Protein AF-A0A7S2S1B5-F1 (afdb_monomer_lite)

Radius of gyration: 25.74 Å; chains: 1; bounding box: 46×60×89 Å

Structure (mmCIF, N/CA/C/O backbone):
data_AF-A0A7S2S1B5-F1
#
_entry.id   AF-A0A7S2S1B5-F1
#
loop_
_atom_site.group_PDB
_atom_site.id
_atom_site.type_symbol
_atom_site.label_atom_id
_atom_site.label_alt_id
_atom_site.label_comp_id
_atom_site.label_asym_id
_atom_site.label_entity_id
_atom_site.label_seq_id
_atom_site.pdbx_PDB_ins_code
_atom_site.Cartn_x
_atom_site.Cartn_y
_atom_site.Cartn_z
_atom_site.occupancy
_atom_site.B_iso_or_equiv
_atom_site.auth_seq_id
_atom_site.auth_comp_id
_atom_site.auth_asym_id
_atom_site.auth_atom_id
_atom_site.pdbx_PDB_model_num
ATOM 1 N N . ALA A 1 1 ? -2.602 -28.516 -56.818 1.00 46.47 1 ALA A N 1
ATOM 2 C CA . ALA A 1 1 ? -1.524 -27.523 -56.637 1.00 46.47 1 ALA A CA 1
ATOM 3 C C . ALA A 1 1 ? -2.144 -26.149 -56.858 1.00 46.47 1 ALA A C 1
ATOM 5 O O . ALA A 1 1 ? -2.719 -25.958 -57.914 1.00 46.47 1 ALA A O 1
ATOM 6 N N . ALA A 1 2 ? -2.186 -25.209 -55.926 1.00 44.94 2 ALA A N 1
ATOM 7 C CA . ALA A 1 2 ? -1.570 -25.099 -54.614 1.00 44.94 2 ALA A CA 1
ATOM 8 C C . ALA A 1 2 ? -2.527 -24.281 -53.727 1.00 44.94 2 ALA A C 1
ATOM 10 O O . ALA A 1 2 ? -3.070 -23.277 -54.185 1.00 44.94 2 ALA A O 1
ATOM 11 N N . LEU A 1 3 ? -2.747 -24.728 -52.491 1.00 48.56 3 LEU A N 1
ATOM 12 C CA . LEU A 1 3 ? -3.282 -23.874 -51.437 1.00 48.56 3 LEU A CA 1
ATOM 13 C C . LEU A 1 3 ? -2.117 -22.977 -51.013 1.00 48.56 3 LEU A C 1
ATOM 15 O O . LEU A 1 3 ? -1.084 -23.490 -50.590 1.00 48.56 3 LEU A O 1
ATOM 19 N N . ARG A 1 4 ? -2.239 -21.665 -51.214 1.00 51.16 4 ARG A N 1
ATOM 20 C CA . ARG A 1 4 ? -1.373 -20.702 -50.535 1.00 51.16 4 ARG A CA 1
ATOM 21 C C . ARG A 1 4 ? -1.896 -20.584 -49.109 1.00 51.16 4 ARG A C 1
ATOM 23 O O . ARG A 1 4 ? -2.948 -19.991 -48.888 1.00 51.16 4 ARG A O 1
ATOM 30 N N . GLU A 1 5 ? -1.202 -21.229 -48.183 1.00 56.22 5 GLU A N 1
ATOM 31 C CA . GLU A 1 5 ? -1.297 -20.947 -46.754 1.00 56.22 5 GLU A CA 1
ATOM 32 C C . GLU A 1 5 ? -0.608 -19.598 -46.508 1.00 56.22 5 GLU A C 1
ATOM 34 O O . GLU A 1 5 ? 0.576 -19.546 -46.207 1.00 56.22 5 GLU A O 1
ATOM 39 N N . ASP A 1 6 ? -1.336 -18.494 -46.694 1.00 56.59 6 ASP A N 1
ATOM 40 C CA . ASP A 1 6 ? -0.907 -17.168 -46.226 1.00 56.59 6 ASP A CA 1
ATOM 41 C C . ASP A 1 6 ? -1.344 -16.998 -44.758 1.00 56.59 6 ASP A C 1
ATOM 43 O O . ASP A 1 6 ? -2.187 -16.165 -44.423 1.00 56.59 6 ASP A O 1
ATOM 47 N N . THR A 1 7 ? -0.803 -17.836 -43.872 1.00 56.84 7 THR A N 1
ATOM 48 C CA . THR A 1 7 ? -0.912 -17.658 -42.415 1.00 56.84 7 THR A CA 1
ATOM 49 C C . THR A 1 7 ? 0.462 -17.709 -41.769 1.00 56.84 7 THR A C 1
ATOM 51 O O . THR A 1 7 ? 0.689 -18.488 -40.851 1.00 56.84 7 THR A O 1
ATOM 54 N N . ASP A 1 8 ? 1.353 -16.834 -42.218 1.00 50.50 8 ASP A N 1
ATOM 55 C CA . ASP A 1 8 ? 2.481 -16.397 -41.400 1.00 50.50 8 ASP A CA 1
ATOM 56 C C . ASP A 1 8 ? 2.064 -15.100 -40.698 1.00 50.50 8 ASP A C 1
ATOM 58 O O . ASP A 1 8 ? 2.487 -13.997 -41.044 1.00 50.50 8 ASP A O 1
ATOM 62 N N . ILE A 1 9 ? 1.163 -15.224 -39.717 1.00 60.16 9 ILE A N 1
ATOM 63 C CA . ILE A 1 9 ? 1.176 -14.257 -38.620 1.00 60.16 9 ILE A CA 1
ATOM 64 C C . ILE A 1 9 ? 2.402 -14.657 -37.816 1.00 60.16 9 ILE A C 1
ATOM 66 O O . ILE A 1 9 ? 2.386 -15.675 -37.127 1.00 60.16 9 ILE A O 1
ATOM 70 N N . ASP A 1 10 ? 3.476 -13.893 -37.971 1.00 54.03 10 ASP A N 1
ATOM 71 C CA . ASP A 1 10 ? 4.654 -14.013 -37.131 1.00 54.03 10 ASP A CA 1
ATOM 72 C C . ASP A 1 10 ? 4.253 -13.672 -35.690 1.00 54.03 10 ASP A C 1
ATOM 74 O O . ASP A 1 10 ? 4.181 -12.517 -35.280 1.00 54.03 10 ASP A O 1
ATOM 78 N N . VAL A 1 11 ? 3.906 -14.706 -34.925 1.00 56.66 11 VAL A N 1
ATOM 79 C CA . VAL A 1 11 ? 3.605 -14.622 -33.489 1.00 56.66 11 VAL A CA 1
ATOM 80 C C . VAL A 1 11 ? 4.900 -14.533 -32.659 1.00 56.66 11 VAL A C 1
ATOM 82 O O . VAL A 1 11 ? 4.865 -14.690 -31.440 1.00 56.66 11 VAL A O 1
ATOM 85 N N . GLY A 1 12 ? 6.050 -14.339 -33.319 1.00 46.78 12 GLY A N 1
ATOM 86 C CA . GLY A 1 12 ? 7.396 -14.496 -32.776 1.00 46.78 12 GLY A CA 1
ATOM 87 C C . GLY A 1 12 ? 7.934 -13.342 -31.933 1.00 46.78 12 GLY A C 1
ATOM 88 O O . GLY A 1 12 ? 8.962 -13.531 -31.287 1.00 46.78 12 GLY A O 1
ATOM 89 N N . GLU A 1 13 ? 7.265 -12.186 -31.871 1.00 50.59 13 GLU A N 1
ATOM 90 C CA . GLU A 1 13 ? 7.796 -11.015 -31.151 1.00 50.59 13 GLU A CA 1
ATOM 91 C C . GLU A 1 13 ? 6.710 -10.196 -30.429 1.00 50.59 13 GLU A C 1
ATOM 93 O O . GLU A 1 13 ? 6.688 -8.972 -30.464 1.00 50.59 13 GLU A O 1
ATOM 98 N N . LEU A 1 14 ? 5.793 -10.868 -29.723 1.00 51.88 14 LEU A N 1
ATOM 99 C CA . LEU A 1 14 ? 5.029 -10.220 -28.647 1.00 51.88 14 LEU A CA 1
ATOM 100 C C . LEU A 1 14 ? 5.877 -10.239 -27.370 1.00 51.88 14 LEU A C 1
ATOM 102 O O . LEU A 1 14 ? 5.603 -10.984 -26.426 1.00 51.88 14 LEU A O 1
ATOM 106 N N . SER A 1 15 ? 6.974 -9.479 -27.359 1.00 62.44 15 SER A N 1
ATOM 107 C CA . SER A 1 15 ? 7.658 -9.200 -26.101 1.00 62.44 15 SER A CA 1
ATOM 108 C C . SER A 1 15 ? 6.715 -8.358 -25.251 1.00 62.44 15 SER A C 1
ATOM 110 O O . SER A 1 15 ? 6.396 -7.245 -25.652 1.00 62.44 15 SER A O 1
ATOM 112 N N . PHE A 1 16 ? 6.275 -8.882 -24.105 1.00 75.38 16 PHE A N 1
ATOM 113 C CA . PHE A 1 16 ? 5.590 -8.073 -23.099 1.00 75.38 16 PHE A CA 1
ATOM 114 C C . PHE A 1 16 ? 6.572 -7.012 -22.615 1.00 75.38 16 PHE A C 1
ATOM 1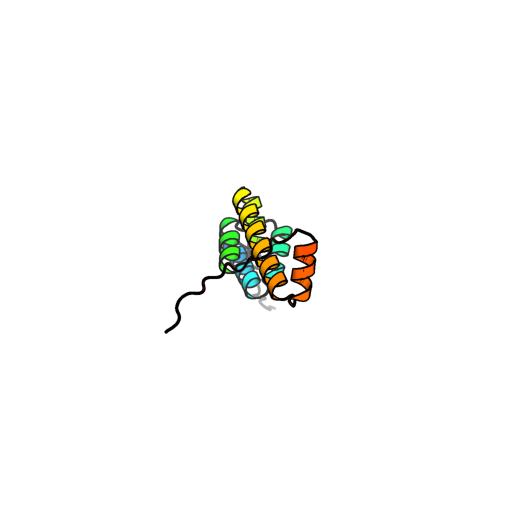16 O O . PHE A 1 16 ? 7.469 -7.304 -21.812 1.00 75.38 16 PHE A O 1
ATOM 123 N N . ASP A 1 17 ? 6.445 -5.812 -23.161 1.00 88.50 17 ASP A N 1
ATOM 124 C CA . ASP A 1 17 ? 7.255 -4.681 -22.756 1.00 88.50 17 ASP A CA 1
ATOM 125 C C . ASP A 1 17 ? 6.778 -4.149 -21.395 1.00 88.50 17 ASP A C 1
ATOM 127 O O . ASP A 1 17 ? 5.828 -4.644 -20.775 1.00 88.50 17 ASP A O 1
ATOM 131 N N . ASP A 1 18 ? 7.497 -3.168 -20.861 1.00 89.25 18 ASP A N 1
ATOM 132 C CA . ASP A 1 18 ? 7.133 -2.591 -19.571 1.00 89.25 18 ASP A CA 1
ATOM 133 C C . ASP A 1 18 ? 5.781 -1.853 -19.632 1.00 89.25 18 ASP A C 1
ATOM 135 O O . ASP A 1 18 ? 5.093 -1.769 -18.612 1.00 89.25 18 ASP A O 1
ATOM 139 N N . GLU A 1 19 ? 5.353 -1.382 -20.809 1.00 90.06 19 GLU A N 1
ATOM 140 C CA . GLU A 1 19 ? 4.047 -0.742 -21.003 1.00 90.06 19 GLU A CA 1
ATOM 141 C C . GLU A 1 19 ? 2.910 -1.768 -20.903 1.00 90.06 19 GLU A C 1
ATOM 143 O O . GLU A 1 19 ? 1.945 -1.548 -20.166 1.00 90.06 19 GLU A O 1
ATOM 148 N N . ASP A 1 20 ? 3.057 -2.930 -21.539 1.00 90.88 20 ASP A N 1
ATOM 149 C CA . ASP A 1 20 ? 2.117 -4.047 -21.474 1.00 90.88 20 ASP A CA 1
ATOM 150 C C . ASP A 1 20 ? 1.984 -4.585 -20.045 1.00 90.88 20 ASP A C 1
ATOM 152 O O . ASP A 1 20 ? 0.875 -4.843 -19.560 1.00 90.88 20 ASP A O 1
ATOM 156 N N . LYS A 1 21 ? 3.108 -4.717 -19.326 1.00 90.31 21 LYS A N 1
ATOM 157 C CA . LYS A 1 2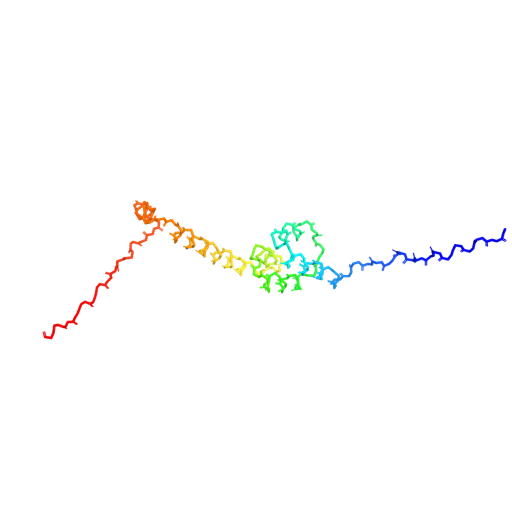1 ? 3.115 -5.145 -17.915 1.00 90.31 21 LYS A CA 1
ATOM 158 C C . LYS A 1 21 ? 2.399 -4.133 -17.020 1.00 90.31 21 LYS A C 1
ATOM 160 O O . LYS A 1 21 ? 1.621 -4.529 -16.147 1.00 90.31 21 LYS A O 1
ATOM 165 N N . ALA A 1 22 ? 2.640 -2.839 -17.230 1.00 91.94 22 ALA A N 1
ATOM 166 C CA . ALA A 1 22 ? 1.959 -1.775 -16.500 1.00 91.94 22 ALA A CA 1
ATOM 167 C C . ALA A 1 22 ? 0.455 -1.749 -16.799 1.00 91.94 22 ALA A C 1
ATOM 169 O O . ALA A 1 22 ? -0.354 -1.646 -15.874 1.00 91.94 22 ALA A O 1
ATOM 170 N N . LEU A 1 23 ? 0.069 -1.898 -18.068 1.00 93.44 23 LEU A N 1
ATOM 171 C CA . LEU A 1 23 ? -1.328 -1.963 -18.484 1.00 93.44 23 LEU A CA 1
ATOM 172 C C . LEU A 1 23 ? -2.032 -3.165 -17.848 1.00 93.44 23 LEU A C 1
ATOM 174 O O . LEU A 1 23 ? -3.119 -3.018 -17.289 1.00 93.44 23 LEU A O 1
ATOM 178 N N . PHE A 1 24 ? -1.400 -4.338 -17.869 1.00 93.50 24 PHE A N 1
ATOM 179 C CA . PHE A 1 24 ? -1.935 -5.531 -17.223 1.00 93.50 24 PHE A CA 1
ATOM 180 C C . PHE A 1 24 ? -2.159 -5.313 -15.723 1.00 93.50 24 PHE A C 1
ATOM 182 O O . PHE A 1 24 ? -3.239 -5.612 -15.208 1.00 93.50 24 PHE A O 1
ATOM 189 N N . LEU A 1 25 ? -1.180 -4.722 -15.033 1.00 93.50 25 LEU A N 1
ATOM 190 C CA . LEU A 1 25 ? -1.306 -4.393 -13.616 1.00 93.50 25 LEU A CA 1
ATOM 191 C C . LEU A 1 25 ? -2.420 -3.368 -13.360 1.00 93.50 25 LEU A C 1
ATOM 193 O O . LEU A 1 25 ? -3.162 -3.503 -12.391 1.00 93.50 25 LEU A O 1
ATOM 197 N N . GLN A 1 26 ? -2.579 -2.370 -14.231 1.00 95.25 26 GLN A N 1
ATOM 198 C CA . GLN A 1 26 ? -3.656 -1.383 -14.136 1.00 95.25 26 GLN A CA 1
ATOM 199 C C . GLN A 1 26 ? -5.037 -2.028 -14.309 1.00 95.25 26 GLN A C 1
ATOM 201 O O . GLN A 1 26 ? -5.973 -1.696 -13.578 1.00 95.25 26 GLN A O 1
ATOM 206 N N . LEU A 1 27 ? -5.179 -2.961 -15.254 1.00 95.94 27 LEU A N 1
ATOM 207 C CA . LEU A 1 27 ? -6.414 -3.725 -15.423 1.00 95.94 27 LEU A CA 1
ATOM 208 C C . LEU A 1 27 ? -6.684 -4.593 -14.191 1.00 95.94 27 LEU A C 1
ATOM 210 O O . LEU A 1 27 ? -7.808 -4.591 -13.691 1.00 95.94 27 LEU A O 1
ATOM 214 N N . MET A 1 28 ? -5.667 -5.274 -13.663 1.00 94.94 28 MET A N 1
ATOM 215 C CA . MET A 1 28 ? -5.794 -6.065 -12.439 1.00 94.94 28 MET A CA 1
ATOM 216 C C . MET A 1 28 ? -6.229 -5.191 -11.260 1.00 94.94 28 MET A C 1
ATOM 218 O O . MET A 1 28 ? -7.233 -5.491 -10.634 1.00 94.94 28 MET A O 1
ATOM 222 N N . ALA A 1 29 ? -5.585 -4.046 -11.036 1.00 95.06 29 ALA A N 1
ATOM 223 C CA . ALA A 1 29 ? -5.966 -3.106 -9.982 1.00 95.06 29 ALA A CA 1
ATOM 224 C C . ALA A 1 29 ? -7.419 -2.611 -10.104 1.00 95.06 29 ALA A C 1
ATOM 226 O O . ALA A 1 29 ? -8.085 -2.366 -9.100 1.00 95.06 29 ALA A O 1
ATOM 227 N N . LYS A 1 30 ? -7.933 -2.491 -11.333 1.00 95.94 30 LYS A N 1
ATOM 228 C CA . LYS A 1 30 ? -9.306 -2.048 -11.596 1.00 95.94 30 LYS A CA 1
ATOM 229 C C . LYS A 1 30 ? -10.357 -3.138 -11.391 1.00 95.94 30 LYS A C 1
ATOM 231 O O . LYS A 1 30 ? -11.461 -2.825 -10.948 1.00 95.94 30 LYS A O 1
ATOM 236 N N . PHE A 1 31 ? -10.064 -4.371 -11.794 1.00 96.06 31 PHE A N 1
ATOM 237 C CA . PHE A 1 31 ? -11.050 -5.456 -11.836 1.00 96.06 31 PHE A CA 1
ATOM 238 C C . PHE A 1 31 ? -10.905 -6.458 -10.687 1.00 96.06 31 PHE A C 1
ATOM 240 O O . PHE A 1 31 ? -11.904 -7.057 -10.298 1.00 96.06 31 PHE A O 1
ATOM 247 N N . ASP A 1 32 ? -9.698 -6.618 -10.150 1.00 95.00 32 ASP A N 1
ATOM 248 C CA . ASP A 1 32 ? -9.356 -7.557 -9.081 1.00 95.00 32 ASP A CA 1
ATOM 249 C C . ASP A 1 32 ? -8.185 -7.025 -8.215 1.00 95.00 32 ASP A C 1
ATOM 251 O O . ASP A 1 32 ? -7.047 -7.501 -8.313 1.00 95.00 32 ASP A O 1
ATOM 255 N N . PRO A 1 33 ? -8.423 -5.980 -7.397 1.00 94.00 33 PRO A N 1
ATOM 256 C CA . PRO A 1 33 ? -7.376 -5.336 -6.602 1.00 94.00 33 PRO A CA 1
ATOM 257 C C . PRO A 1 33 ? -6.739 -6.265 -5.557 1.00 94.00 33 PRO A C 1
ATOM 259 O O . PRO A 1 33 ? -5.571 -6.078 -5.219 1.00 94.00 33 PRO A O 1
ATOM 262 N N . ASP A 1 34 ? -7.468 -7.276 -5.076 1.00 93.50 34 ASP A N 1
ATOM 263 C CA . ASP A 1 34 ? -6.983 -8.217 -4.058 1.00 93.50 34 ASP A CA 1
ATOM 264 C C . ASP A 1 34 ? -5.891 -9.160 -4.610 1.00 93.50 34 ASP A C 1
ATOM 266 O O . ASP A 1 34 ? -5.051 -9.656 -3.854 1.00 93.50 34 ASP A O 1
ATOM 270 N N . GLU A 1 35 ? -5.848 -9.378 -5.931 1.00 93.50 35 GLU A N 1
ATOM 271 C CA . GLU A 1 35 ? -4.853 -10.240 -6.586 1.00 93.50 35 GLU A CA 1
ATOM 272 C C . GLU A 1 35 ? -3.561 -9.491 -6.972 1.00 93.50 35 GLU A C 1
ATOM 274 O O . GLU A 1 35 ? -2.542 -10.120 -7.279 1.00 93.50 35 GLU A O 1
ATOM 279 N N . VAL A 1 36 ? -3.541 -8.156 -6.873 1.00 94.50 36 VAL A N 1
ATOM 280 C CA . VAL A 1 36 ? -2.384 -7.319 -7.243 1.00 94.50 36 VAL A CA 1
ATOM 281 C C . VAL A 1 36 ? -1.147 -7.648 -6.404 1.00 94.50 36 VAL A C 1
ATOM 283 O O . VAL A 1 36 ? -0.072 -7.900 -6.956 1.00 94.50 36 VAL A O 1
ATOM 286 N N . TYR A 1 37 ? -1.271 -7.699 -5.074 1.00 94.31 37 TYR A N 1
ATOM 287 C CA . TYR A 1 37 ? -0.146 -8.053 -4.200 1.00 94.31 37 TYR A CA 1
ATOM 288 C C . TYR A 1 37 ? 0.366 -9.491 -4.446 1.00 94.31 37 TYR A C 1
ATOM 290 O O . TYR A 1 37 ? 1.575 -9.670 -4.667 1.00 94.31 37 TYR A O 1
ATOM 298 N N . PRO A 1 38 ? -0.498 -10.530 -4.475 1.00 94.56 38 PRO A N 1
ATOM 299 C CA . PRO A 1 38 ? -0.094 -11.885 -4.847 1.00 94.56 38 PRO A CA 1
ATOM 300 C C . PRO A 1 38 ? 0.605 -11.973 -6.209 1.00 94.56 38 PRO A C 1
ATOM 302 O O . PRO A 1 38 ? 1.606 -12.687 -6.334 1.00 94.56 38 PRO A O 1
ATOM 305 N N . PHE A 1 39 ? 0.120 -11.245 -7.216 1.00 93.06 39 PHE A N 1
ATOM 306 C CA . PHE A 1 39 ? 0.724 -11.201 -8.543 1.00 93.06 39 PHE A CA 1
ATOM 307 C C . PHE A 1 39 ? 2.137 -10.611 -8.509 1.00 93.06 39 PHE A C 1
ATOM 309 O O . PHE A 1 39 ? 3.080 -11.272 -8.956 1.00 93.06 39 PHE A O 1
ATOM 316 N N . LEU A 1 40 ? 2.314 -9.428 -7.911 1.00 92.75 40 LEU A N 1
ATOM 317 C CA . LEU A 1 40 ? 3.615 -8.753 -7.808 1.00 92.75 40 LEU A CA 1
ATOM 318 C C . LEU A 1 40 ? 4.654 -9.618 -7.083 1.00 92.75 40 LEU A C 1
ATOM 320 O O . LEU A 1 40 ? 5.818 -9.687 -7.482 1.00 92.75 40 LEU A O 1
ATOM 324 N N . LYS A 1 41 ? 4.233 -10.366 -6.060 1.00 91.56 41 LYS A N 1
ATOM 325 C CA . LYS A 1 41 ? 5.112 -11.294 -5.338 1.00 91.56 41 LYS A CA 1
ATOM 326 C C . LYS A 1 41 ? 5.610 -12.457 -6.210 1.00 91.56 41 LYS A C 1
ATOM 328 O O . LYS A 1 41 ? 6.722 -12.946 -5.991 1.00 91.56 41 LYS A O 1
ATOM 333 N N . ARG A 1 42 ? 4.805 -12.912 -7.180 1.00 91.75 42 ARG A N 1
ATOM 334 C CA . ARG A 1 42 ? 5.131 -14.030 -8.086 1.00 91.75 42 ARG A CA 1
ATOM 335 C C . ARG A 1 42 ? 5.902 -13.582 -9.328 1.00 91.75 42 ARG A C 1
ATOM 337 O O . ARG A 1 42 ? 6.884 -14.233 -9.672 1.00 91.75 42 ARG A O 1
ATOM 344 N N . ALA A 1 43 ? 5.465 -12.502 -9.977 1.00 83.56 43 ALA A N 1
ATOM 345 C CA . ALA A 1 43 ? 5.922 -12.109 -11.309 1.00 83.56 43 ALA A CA 1
ATOM 346 C C . ALA A 1 43 ? 7.393 -11.661 -11.345 1.00 83.56 43 ALA A C 1
ATOM 348 O O . ALA A 1 43 ? 8.086 -11.991 -12.299 1.00 83.56 43 ALA A O 1
ATOM 349 N N . LYS A 1 44 ? 7.891 -10.975 -10.300 1.00 75.50 44 LYS A N 1
ATOM 350 C CA . LYS A 1 44 ? 9.266 -10.424 -10.139 1.00 75.50 44 LYS A CA 1
ATOM 351 C C . LYS A 1 44 ? 9.798 -9.501 -11.255 1.00 75.50 44 LYS A C 1
ATOM 353 O O . LYS A 1 44 ? 10.751 -8.774 -10.987 1.00 75.50 44 LYS A O 1
ATOM 358 N N . ASP A 1 45 ? 9.204 -9.523 -12.442 1.00 84.50 45 ASP A N 1
ATOM 359 C CA . ASP A 1 45 ? 9.515 -8.719 -13.618 1.00 84.50 45 ASP A CA 1
ATOM 360 C C . ASP A 1 45 ? 8.326 -7.797 -13.919 1.00 84.50 45 ASP A C 1
ATOM 362 O O . ASP A 1 45 ? 7.283 -8.232 -14.407 1.00 84.50 45 ASP A O 1
ATOM 366 N N . TYR A 1 46 ? 8.457 -6.535 -13.520 1.00 89.31 46 TYR A N 1
ATOM 367 C CA . TYR A 1 46 ? 7.467 -5.478 -13.704 1.00 89.31 46 TYR A CA 1
ATOM 368 C C . TYR A 1 46 ? 8.142 -4.110 -13.524 1.00 89.31 46 TYR A C 1
ATOM 370 O O . TYR A 1 46 ? 9.105 -3.997 -12.753 1.00 89.31 46 TYR A O 1
ATOM 378 N N . PRO A 1 47 ? 7.630 -3.050 -14.171 1.00 91.06 47 PRO A N 1
ATOM 379 C CA . PRO A 1 47 ? 8.157 -1.700 -14.003 1.00 91.06 47 PRO A CA 1
ATOM 380 C C . PRO A 1 47 ? 7.852 -1.181 -12.595 1.00 91.06 47 PRO A C 1
ATOM 382 O O . PRO A 1 47 ? 6.701 -0.899 -12.256 1.00 91.06 47 PRO A O 1
ATOM 385 N N . LEU A 1 48 ? 8.881 -1.061 -11.754 1.00 92.00 48 LEU A N 1
ATOM 386 C CA . LEU A 1 48 ? 8.738 -0.762 -10.324 1.00 92.00 48 LEU A CA 1
ATOM 387 C C . LEU A 1 48 ? 8.047 0.587 -10.059 1.00 92.00 48 LEU A C 1
ATOM 389 O O . LEU A 1 48 ? 7.092 0.644 -9.284 1.00 92.00 48 LEU A O 1
ATOM 393 N N . ASP A 1 49 ? 8.485 1.648 -10.740 1.00 92.25 49 ASP A N 1
ATOM 394 C CA . ASP A 1 49 ? 7.955 3.003 -10.548 1.00 92.25 49 ASP A CA 1
ATOM 395 C C . ASP A 1 49 ? 6.505 3.138 -11.030 1.00 92.25 49 ASP A C 1
ATOM 397 O O . ASP A 1 49 ? 5.678 3.772 -10.369 1.00 92.25 49 ASP A O 1
ATOM 401 N N . GLU A 1 50 ? 6.171 2.516 -12.163 1.00 93.44 50 GLU A N 1
ATOM 402 C CA . GLU A 1 50 ? 4.805 2.524 -12.692 1.00 93.44 50 GLU A CA 1
ATOM 403 C C . GLU A 1 50 ? 3.870 1.684 -11.828 1.00 93.44 50 GLU A C 1
ATOM 405 O O . GLU A 1 50 ? 2.784 2.135 -11.466 1.00 93.44 50 GLU A O 1
ATOM 410 N N . SER A 1 51 ? 4.333 0.510 -11.395 1.00 93.94 51 SER A N 1
ATOM 411 C CA . SER A 1 51 ? 3.573 -0.353 -10.492 1.00 93.94 51 SER A CA 1
ATOM 412 C C . SER A 1 51 ? 3.240 0.363 -9.187 1.00 93.94 51 SER A C 1
ATOM 414 O O . SER A 1 51 ? 2.118 0.265 -8.691 1.00 93.94 51 SER A O 1
ATOM 416 N N . LEU A 1 52 ? 4.186 1.142 -8.654 1.00 94.56 52 LEU A N 1
ATOM 417 C CA . LEU A 1 52 ? 3.984 1.927 -7.441 1.00 94.56 52 LEU A CA 1
ATOM 418 C C . LEU A 1 52 ? 2.968 3.059 -7.657 1.00 94.56 52 LEU A C 1
ATOM 420 O O . LEU A 1 52 ? 2.128 3.304 -6.789 1.00 94.56 52 LEU A O 1
ATOM 424 N N . ARG A 1 53 ? 3.010 3.733 -8.815 1.00 95.44 53 ARG A N 1
ATOM 425 C CA . ARG A 1 53 ? 2.014 4.752 -9.188 1.00 95.44 53 ARG A CA 1
ATOM 426 C C . ARG A 1 53 ? 0.611 4.164 -9.316 1.00 95.44 53 ARG A C 1
ATOM 428 O O . ARG A 1 53 ? -0.333 4.775 -8.817 1.00 95.44 53 ARG A O 1
ATOM 435 N N . ILE A 1 54 ? 0.481 2.990 -9.930 1.00 95.25 54 ILE A N 1
ATOM 436 C CA . ILE A 1 54 ? -0.795 2.278 -10.071 1.00 95.25 54 ILE A CA 1
ATOM 437 C C . ILE A 1 54 ? -1.325 1.850 -8.698 1.00 95.25 54 ILE A C 1
ATOM 439 O O . ILE A 1 54 ? -2.468 2.146 -8.369 1.00 95.25 54 ILE A O 1
ATOM 443 N N . CYS A 1 55 ? -0.509 1.221 -7.848 1.00 95.06 55 CYS A N 1
ATOM 444 C CA . CYS A 1 55 ? -0.978 0.782 -6.526 1.00 95.06 55 CYS A CA 1
ATOM 445 C C . CYS A 1 55 ? -1.478 1.961 -5.674 1.00 95.06 55 CYS A C 1
ATOM 447 O O . CYS A 1 55 ? -2.506 1.842 -5.011 1.00 95.06 55 CYS A O 1
ATOM 449 N N . ARG A 1 56 ? -0.815 3.124 -5.767 1.00 94.12 56 ARG A N 1
ATOM 450 C CA . ARG A 1 56 ? -1.261 4.368 -5.119 1.00 94.12 56 ARG A CA 1
ATOM 451 C C . ARG A 1 56 ? -2.574 4.907 -5.668 1.00 94.12 56 ARG A C 1
ATOM 453 O O . ARG A 1 56 ? -3.388 5.397 -4.898 1.00 94.12 56 ARG A O 1
ATOM 460 N N . SER A 1 57 ? -2.778 4.874 -6.984 1.00 95.00 57 SER A N 1
ATOM 461 C CA . SER A 1 57 ? -3.989 5.444 -7.589 1.00 95.00 57 SER A CA 1
ATOM 462 C C . SER A 1 57 ? -5.246 4.625 -7.292 1.00 95.00 57 SER A C 1
ATOM 464 O O . SER A 1 57 ? -6.341 5.185 -7.284 1.00 95.00 57 SER A O 1
ATOM 466 N N . PHE A 1 58 ? -5.086 3.331 -7.010 1.00 94.25 58 PHE A N 1
ATOM 467 C CA . PHE A 1 58 ? -6.164 2.419 -6.623 1.00 94.25 58 PHE A CA 1
ATOM 468 C C . PHE A 1 58 ? -6.239 2.154 -5.104 1.00 94.25 58 PHE A C 1
ATOM 470 O O . PHE A 1 58 ? -7.022 1.304 -4.684 1.00 94.25 58 PHE A O 1
ATOM 477 N N . ASP A 1 59 ? -5.460 2.865 -4.276 1.00 93.12 59 ASP A N 1
ATOM 478 C CA . ASP A 1 59 ? -5.393 2.692 -2.811 1.00 93.12 59 ASP A CA 1
ATOM 479 C C . ASP A 1 59 ? -5.089 1.240 -2.353 1.00 93.12 59 ASP A C 1
ATOM 481 O O . ASP A 1 59 ? -5.530 0.790 -1.288 1.00 93.12 59 ASP A O 1
ATOM 485 N N . ILE A 1 60 ? -4.302 0.492 -3.138 1.00 94.81 60 ILE A N 1
ATOM 486 C CA . ILE A 1 60 ? -3.930 -0.907 -2.859 1.00 94.81 60 ILE A CA 1
ATOM 487 C C . ILE A 1 60 ? -2.717 -0.930 -1.925 1.00 94.81 60 ILE A C 1
ATOM 489 O O . ILE A 1 60 ? -1.560 -1.016 -2.341 1.00 94.81 60 ILE A O 1
ATOM 493 N N . THR A 1 61 ? -2.995 -0.788 -0.630 1.00 94.31 61 THR A N 1
ATOM 494 C CA . THR A 1 61 ? -1.982 -0.525 0.402 1.00 94.31 61 THR A CA 1
ATOM 495 C C . THR A 1 61 ? -0.935 -1.635 0.551 1.00 94.31 61 THR A C 1
ATOM 497 O O . THR A 1 61 ? 0.247 -1.357 0.734 1.00 94.31 61 THR A O 1
ATOM 500 N N . ASP A 1 62 ? -1.349 -2.897 0.516 1.00 93.19 62 ASP A N 1
ATOM 501 C CA . ASP A 1 62 ? -0.463 -4.054 0.678 1.00 93.19 62 ASP A CA 1
ATOM 502 C C . ASP A 1 62 ? 0.529 -4.188 -0.486 1.00 93.19 62 ASP A C 1
ATOM 504 O O . ASP A 1 62 ? 1.726 -4.390 -0.266 1.00 93.19 62 ASP A O 1
ATOM 508 N N . ALA A 1 63 ? 0.050 -3.995 -1.716 1.00 94.81 63 ALA A N 1
ATOM 509 C CA . ALA A 1 63 ? 0.888 -3.930 -2.904 1.00 94.81 63 ALA A CA 1
ATOM 510 C C . ALA A 1 63 ? 1.825 -2.712 -2.876 1.00 94.81 63 ALA A C 1
ATOM 512 O O . ALA A 1 63 ? 3.013 -2.849 -3.167 1.00 94.81 63 ALA A O 1
ATOM 513 N N . GLU A 1 64 ? 1.332 -1.536 -2.472 1.00 95.12 64 GLU A N 1
ATOM 514 C CA . GLU A 1 64 ? 2.162 -0.334 -2.348 1.00 95.12 64 GLU A CA 1
ATOM 515 C C . GLU A 1 64 ? 3.295 -0.526 -1.330 1.00 95.12 64 GLU A C 1
ATOM 517 O O . GLU A 1 64 ? 4.453 -0.250 -1.651 1.00 95.12 64 GLU A O 1
ATOM 522 N N . ALA A 1 65 ? 2.991 -1.034 -0.132 1.00 95.56 65 ALA A N 1
ATOM 523 C CA . ALA A 1 65 ? 3.989 -1.288 0.905 1.00 95.56 65 ALA A CA 1
ATOM 524 C C . ALA A 1 65 ? 5.074 -2.259 0.412 1.00 95.56 65 ALA A C 1
ATOM 526 O O . ALA A 1 65 ? 6.264 -1.998 0.580 1.00 95.56 65 ALA A O 1
ATOM 527 N N . PHE A 1 66 ? 4.680 -3.324 -0.290 1.00 94.31 66 PHE A N 1
ATOM 528 C CA . PHE A 1 66 ? 5.619 -4.274 -0.887 1.00 94.31 66 PHE A CA 1
ATOM 529 C C . PHE A 1 66 ? 6.546 -3.638 -1.930 1.00 94.31 66 PHE A C 1
ATOM 531 O O . PHE A 1 66 ? 7.741 -3.939 -1.981 1.00 94.31 66 PHE A O 1
ATOM 538 N N . LEU A 1 67 ? 6.019 -2.755 -2.779 1.00 94.62 67 LEU A N 1
ATOM 539 C CA . LEU A 1 67 ? 6.830 -2.062 -3.779 1.00 94.62 67 LEU A CA 1
ATOM 540 C C . LEU A 1 67 ? 7.776 -1.045 -3.128 1.00 94.62 67 LEU A C 1
ATOM 542 O O . LEU A 1 67 ? 8.924 -0.948 -3.555 1.00 94.62 67 LEU A O 1
ATOM 546 N N . LEU A 1 68 ? 7.340 -0.359 -2.067 1.00 94.56 68 LEU A N 1
ATOM 547 C CA . LEU A 1 68 ? 8.175 0.543 -1.264 1.00 94.56 68 LEU A CA 1
ATOM 548 C C . LEU A 1 68 ? 9.338 -0.189 -0.577 1.00 94.56 68 LEU A C 1
ATOM 550 O O . LEU A 1 68 ? 10.470 0.292 -0.580 1.00 94.56 68 LEU A O 1
ATOM 554 N N . GLU A 1 69 ? 9.101 -1.394 -0.055 1.00 93.44 69 GLU A N 1
ATOM 555 C CA . GLU A 1 69 ? 10.171 -2.249 0.475 1.00 93.44 69 GLU A CA 1
ATOM 556 C C . GLU A 1 69 ? 11.211 -2.588 -0.605 1.00 93.44 69 GLU A C 1
ATOM 558 O O . GLU A 1 69 ? 12.411 -2.615 -0.328 1.00 93.44 69 GLU A O 1
ATOM 563 N N . ARG A 1 70 ? 10.770 -2.807 -1.852 1.00 90.56 70 ARG A N 1
ATOM 564 C CA . ARG A 1 70 ? 11.661 -3.117 -2.983 1.00 90.56 70 ARG A CA 1
ATOM 565 C C . ARG A 1 70 ? 12.421 -1.910 -3.521 1.00 90.56 70 ARG A C 1
ATOM 567 O O . ARG A 1 70 ? 13.546 -2.092 -3.981 1.00 90.56 70 ARG A O 1
ATOM 574 N N . THR A 1 71 ? 11.844 -0.710 -3.477 1.00 91.81 71 THR A N 1
ATOM 575 C CA . THR A 1 71 ? 12.551 0.532 -3.842 1.00 91.81 71 THR A CA 1
ATOM 576 C C . THR A 1 71 ? 13.532 0.983 -2.757 1.00 91.81 71 THR A C 1
ATOM 578 O O . THR A 1 71 ? 14.361 1.854 -3.012 1.00 91.81 71 THR A O 1
ATOM 581 N N . GLY A 1 72 ? 13.471 0.384 -1.560 1.00 90.69 72 GLY A N 1
ATOM 582 C CA . GLY A 1 72 ? 14.312 0.729 -0.413 1.00 90.69 72 GLY A CA 1
ATOM 583 C C . GLY A 1 72 ? 13.716 1.810 0.493 1.00 90.69 72 GLY A C 1
ATOM 584 O O . GLY A 1 72 ? 14.343 2.182 1.485 1.00 90.69 72 GLY A O 1
ATOM 585 N N . ASP A 1 73 ? 12.498 2.276 0.211 1.00 93.62 73 ASP A N 1
ATOM 586 C CA . ASP A 1 73 ? 11.753 3.221 1.049 1.00 93.62 73 ASP A CA 1
ATOM 587 C C . ASP A 1 73 ? 10.976 2.475 2.154 1.00 93.62 73 ASP A C 1
ATOM 589 O O . ASP A 1 73 ? 9.748 2.521 2.270 1.00 93.62 73 ASP A O 1
ATOM 593 N N . ILE A 1 74 ? 11.730 1.734 2.972 1.00 93.50 74 ILE A N 1
ATOM 594 C CA . ILE A 1 74 ? 11.216 0.952 4.105 1.00 93.50 74 ILE A CA 1
ATOM 595 C C . ILE A 1 74 ? 10.472 1.832 5.128 1.00 93.50 74 ILE A C 1
ATOM 597 O O . ILE A 1 74 ? 9.415 1.399 5.594 1.00 93.50 74 ILE A O 1
ATOM 601 N N . PRO A 1 75 ? 10.951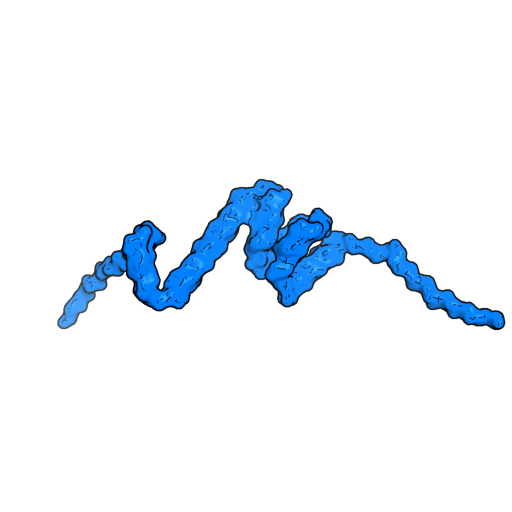 3.046 5.493 1.00 94.81 75 PRO A N 1
ATOM 602 C CA . PRO A 1 75 ? 10.236 3.897 6.444 1.00 94.81 75 PRO A CA 1
ATOM 603 C C . PRO A 1 75 ? 8.811 4.199 5.981 1.00 94.81 75 PRO A C 1
ATOM 605 O O . PRO A 1 75 ? 7.864 4.015 6.744 1.00 94.81 75 PRO A O 1
ATOM 608 N N . ARG A 1 76 ? 8.641 4.556 4.705 1.00 93.56 76 ARG A N 1
ATOM 609 C CA . ARG A 1 76 ? 7.324 4.840 4.141 1.00 93.56 76 ARG A CA 1
ATOM 610 C C . ARG A 1 76 ? 6.442 3.598 4.050 1.00 93.56 76 ARG A C 1
ATOM 612 O O . ARG A 1 76 ? 5.242 3.696 4.296 1.00 93.56 76 ARG A O 1
ATOM 619 N N . ALA A 1 77 ? 7.013 2.435 3.728 1.00 95.25 77 ALA A N 1
ATOM 620 C CA . ALA A 1 77 ? 6.276 1.168 3.739 1.00 95.25 77 ALA A CA 1
ATOM 621 C C . ALA A 1 77 ? 5.702 0.859 5.134 1.00 95.25 77 ALA A C 1
ATOM 623 O O . ALA A 1 77 ? 4.540 0.459 5.273 1.00 95.25 77 ALA A O 1
ATOM 624 N N . LEU A 1 78 ? 6.506 1.092 6.177 1.00 95.50 78 LEU A N 1
ATOM 625 C CA . LEU A 1 78 ? 6.100 0.897 7.565 1.00 95.50 78 LEU A CA 1
ATOM 626 C C . LEU A 1 78 ? 5.019 1.900 7.984 1.00 95.50 78 LEU A C 1
ATOM 628 O O . LEU A 1 78 ? 3.996 1.486 8.529 1.00 95.50 78 LEU A O 1
ATOM 632 N N . GLU A 1 79 ? 5.212 3.191 7.702 1.00 95.81 79 GLU A N 1
ATOM 633 C CA . GLU A 1 79 ? 4.222 4.242 7.979 1.00 95.81 79 GLU A CA 1
ATOM 634 C C . GLU A 1 79 ? 2.868 3.921 7.334 1.00 95.81 79 GLU A C 1
ATOM 636 O O . GLU A 1 79 ? 1.829 3.973 7.995 1.00 95.81 79 GLU A O 1
ATOM 641 N N . LEU A 1 80 ? 2.881 3.508 6.064 1.00 94.75 80 LEU A N 1
ATOM 642 C CA . LEU A 1 80 ? 1.681 3.128 5.322 1.00 94.75 80 LEU A CA 1
ATOM 643 C C . LEU A 1 80 ? 0.966 1.919 5.951 1.00 94.75 80 LEU A C 1
ATOM 645 O O . LEU A 1 80 ? -0.266 1.899 6.071 1.00 94.75 80 LEU A O 1
ATOM 649 N N . THR A 1 81 ? 1.738 0.922 6.387 1.00 94.31 81 THR A N 1
ATOM 650 C CA . THR A 1 81 ? 1.212 -0.280 7.047 1.00 94.31 81 THR A CA 1
ATOM 651 C C . THR A 1 81 ? 0.559 0.064 8.386 1.00 94.31 81 THR A C 1
ATOM 653 O O . THR A 1 81 ? -0.562 -0.379 8.654 1.00 94.31 81 THR A O 1
ATOM 656 N N . LEU A 1 82 ? 1.219 0.887 9.208 1.00 95.12 82 LEU A N 1
ATOM 657 C CA . LEU A 1 82 ? 0.700 1.330 10.505 1.00 95.12 82 LEU A CA 1
ATOM 658 C C . LEU A 1 82 ? -0.574 2.165 10.346 1.00 95.12 82 LEU A C 1
ATOM 660 O O . LEU A 1 82 ? -1.589 1.839 10.961 1.00 95.12 82 LEU A O 1
ATOM 664 N N . ALA A 1 83 ? -0.573 3.154 9.448 1.00 93.81 83 ALA A N 1
ATOM 665 C CA . ALA A 1 83 ? -1.748 3.985 9.176 1.00 93.81 83 ALA A CA 1
ATOM 666 C C . ALA A 1 83 ? -2.957 3.147 8.714 1.00 93.81 83 ALA A C 1
ATOM 668 O O . ALA A 1 83 ? -4.108 3.388 9.095 1.00 93.81 83 ALA A O 1
ATOM 669 N N . THR A 1 84 ? -2.706 2.110 7.914 1.00 93.31 84 THR A N 1
ATOM 670 C CA . THR A 1 84 ? -3.758 1.201 7.443 1.00 93.31 84 THR A CA 1
ATOM 671 C C . THR A 1 84 ? -4.287 0.310 8.555 1.00 93.31 84 THR A C 1
ATOM 673 O O . THR A 1 84 ? -5.499 0.075 8.631 1.00 93.31 84 THR A O 1
ATOM 676 N N . LEU A 1 85 ? -3.408 -0.169 9.435 1.00 94.00 85 LEU A N 1
ATOM 677 C CA . LEU A 1 85 ? -3.802 -0.937 10.609 1.00 94.00 85 LEU A CA 1
ATOM 678 C C . LEU A 1 85 ? -4.667 -0.091 11.549 1.00 94.00 85 LEU A C 1
ATOM 680 O O . LEU A 1 85 ? -5.755 -0.534 11.916 1.00 94.00 85 LEU A O 1
ATOM 684 N N . GLU A 1 86 ? -4.256 1.140 11.853 1.00 92.88 86 GLU A N 1
ATOM 685 C CA . GLU A 1 86 ? -5.030 2.085 12.667 1.00 92.88 86 GLU A CA 1
ATOM 686 C C . GLU A 1 86 ? -6.428 2.322 12.083 1.00 92.88 86 GLU A C 1
ATOM 688 O O . GLU A 1 86 ? -7.434 2.180 12.783 1.00 92.88 86 GLU A O 1
ATOM 693 N N . LYS A 1 87 ? -6.527 2.578 10.771 1.00 91.12 87 LYS A N 1
ATOM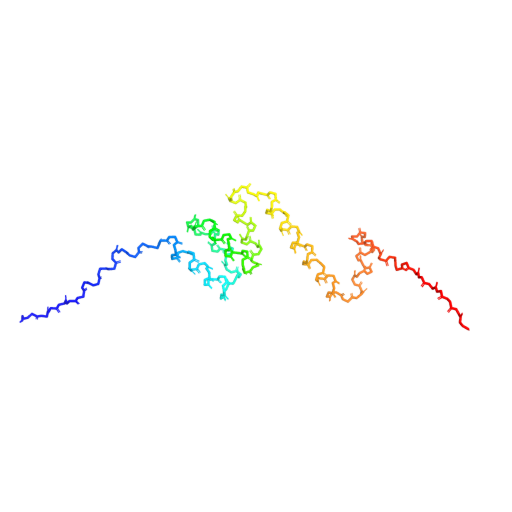 694 C CA . LYS A 1 87 ? -7.812 2.754 10.073 1.00 91.12 87 LYS A CA 1
ATOM 695 C C . LYS A 1 87 ? -8.699 1.508 10.170 1.00 91.12 87 LYS A C 1
ATOM 697 O O . LYS A 1 87 ? -9.910 1.630 10.370 1.00 91.12 87 LYS A O 1
ATOM 702 N N . LYS A 1 88 ? -8.125 0.307 10.033 1.00 90.62 88 LYS A N 1
ATOM 703 C CA . LYS A 1 88 ? -8.853 -0.968 10.172 1.00 90.62 88 LYS A CA 1
ATOM 704 C C . LYS A 1 88 ? -9.320 -1.194 11.614 1.00 90.62 88 LYS A C 1
ATOM 706 O O . LYS A 1 88 ? -10.475 -1.568 11.811 1.00 90.62 88 LYS A O 1
ATOM 711 N N . MET A 1 89 ? -8.477 -0.909 12.608 1.00 90.94 89 MET A N 1
ATOM 712 C CA . MET A 1 89 ? -8.832 -1.007 14.029 1.00 90.94 89 MET A CA 1
ATOM 713 C C . MET A 1 89 ? -9.927 -0.006 14.409 1.00 90.94 89 MET A C 1
ATOM 715 O O . MET A 1 89 ? -10.882 -0.388 15.081 1.00 90.94 89 MET A O 1
ATOM 719 N N . ALA A 1 90 ? -9.861 1.232 13.913 1.00 87.94 90 ALA A N 1
ATOM 720 C CA . ALA A 1 90 ? -10.891 2.247 14.135 1.00 87.94 90 ALA A CA 1
ATOM 721 C C . ALA A 1 90 ? -12.246 1.840 13.530 1.00 87.94 90 ALA A C 1
ATOM 723 O O . ALA A 1 90 ? -13.289 1.977 14.176 1.00 87.94 90 ALA A O 1
ATOM 724 N N . ARG A 1 91 ? -12.246 1.282 12.310 1.00 89.25 91 ARG A N 1
ATOM 725 C CA . ARG A 1 91 ? -13.459 0.728 11.681 1.00 89.25 91 ARG A CA 1
ATOM 726 C C . ARG A 1 91 ? -14.028 -0.433 12.487 1.00 89.25 91 ARG A C 1
ATOM 728 O O . ARG A 1 91 ? -15.232 -0.465 12.728 1.00 89.25 91 ARG A O 1
ATOM 735 N N . LEU A 1 92 ? -13.168 -1.347 12.935 1.00 86.94 92 LEU A N 1
ATOM 736 C CA . LEU A 1 92 ? -13.579 -2.478 13.758 1.00 86.94 92 LEU A CA 1
ATOM 737 C C . LEU A 1 92 ? -14.196 -2.001 15.079 1.00 86.94 92 LEU A C 1
ATOM 739 O O . LEU A 1 92 ? -15.321 -2.385 15.389 1.00 86.94 92 LEU A O 1
ATOM 743 N N . ALA A 1 93 ? -13.518 -1.106 15.802 1.00 84.00 93 ALA A N 1
ATOM 744 C CA . ALA A 1 93 ? -14.010 -0.505 17.040 1.00 84.00 93 ALA A CA 1
ATOM 745 C C . ALA A 1 93 ? -15.366 0.195 16.854 1.00 84.00 93 ALA A C 1
ATOM 747 O O . ALA A 1 93 ? -16.240 0.060 17.702 1.00 84.00 93 ALA A O 1
ATOM 748 N N . SER A 1 94 ? -15.562 0.874 15.720 1.00 82.56 94 SER A N 1
ATOM 749 C CA . SER A 1 94 ? -16.820 1.559 15.387 1.00 82.56 94 SER A CA 1
ATOM 750 C C . SER A 1 94 ? -17.960 0.595 15.038 1.00 82.56 94 SER A C 1
ATOM 752 O O . SER A 1 94 ? -19.126 0.912 15.251 1.00 82.56 94 SER A O 1
ATOM 754 N N . SER A 1 95 ? -17.638 -0.576 14.481 1.00 82.94 95 SER A N 1
ATOM 755 C CA . SER A 1 95 ? -18.617 -1.618 14.135 1.00 82.94 95 SER A CA 1
ATOM 756 C C . SER A 1 95 ? -18.992 -2.523 15.310 1.00 82.94 95 SER A C 1
ATOM 758 O O . SER A 1 95 ? -20.013 -3.211 15.263 1.00 82.94 95 SER A O 1
ATOM 760 N N . LEU A 1 96 ? -18.177 -2.533 16.368 1.00 79.56 96 LEU A N 1
ATOM 761 C CA . LEU A 1 96 ? -18.492 -3.257 17.586 1.00 79.56 96 LEU A CA 1
ATOM 762 C C . LEU A 1 96 ? -19.550 -2.467 18.373 1.00 79.56 96 LEU A C 1
ATOM 764 O O . LEU A 1 96 ? -19.324 -1.299 18.693 1.00 79.56 96 LEU A O 1
ATOM 768 N N . PRO A 1 97 ? -20.698 -3.072 18.736 1.00 67.44 97 PRO A N 1
ATOM 769 C CA . PRO A 1 97 ? -21.627 -2.419 19.647 1.00 67.44 97 PRO A CA 1
ATOM 770 C C . PRO A 1 97 ? -20.900 -2.110 20.965 1.00 67.44 97 PRO A C 1
ATOM 772 O O . PRO A 1 97 ? -20.016 -2.868 21.372 1.00 67.44 97 PRO A O 1
ATOM 775 N N . ALA A 1 98 ? -21.301 -1.029 21.645 1.00 59.56 98 ALA A N 1
ATOM 776 C CA . ALA A 1 98 ? -20.708 -0.449 22.868 1.00 59.56 98 ALA A CA 1
ATOM 777 C C . ALA A 1 98 ? -20.409 -1.424 24.043 1.00 59.56 98 ALA A C 1
ATOM 779 O O . ALA A 1 98 ? -19.862 -1.044 25.073 1.00 59.56 98 ALA A O 1
ATOM 780 N N . TYR 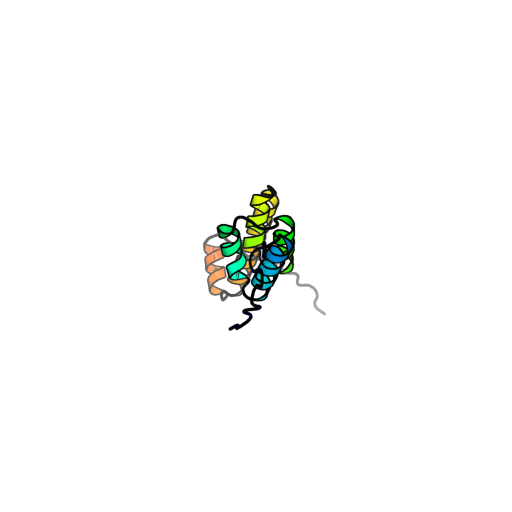A 1 99 ? -20.759 -2.698 23.900 1.00 52.47 99 TYR A N 1
ATOM 781 C CA . TYR A 1 99 ? -20.356 -3.817 24.744 1.00 52.47 99 TYR A CA 1
ATOM 782 C C . TYR A 1 99 ? -18.847 -4.138 24.662 1.00 52.47 99 TYR A C 1
ATOM 784 O O . TYR A 1 99 ? -18.248 -4.486 25.682 1.00 52.47 99 TYR A O 1
ATOM 792 N N . ALA A 1 100 ? -18.206 -4.012 23.493 1.00 55.78 100 ALA A N 1
ATOM 793 C CA . ALA A 1 100 ? -16.789 -4.367 23.348 1.00 55.78 100 ALA A CA 1
ATOM 794 C C . ALA A 1 100 ? -15.842 -3.269 23.850 1.00 55.78 100 ALA A C 1
ATOM 796 O O . ALA A 1 100 ? -14.771 -3.582 24.363 1.00 55.78 100 ALA A O 1
ATOM 797 N N . THR A 1 101 ? -16.245 -1.998 23.758 1.00 59.12 101 THR A N 1
ATOM 798 C CA . THR A 1 101 ? -15.470 -0.863 24.280 1.00 59.12 101 THR A CA 1
ATOM 799 C C . THR A 1 101 ? -15.288 -0.967 25.786 1.00 59.12 101 THR A C 1
ATOM 801 O O . THR A 1 101 ? -14.173 -0.782 26.255 1.00 59.12 101 THR A O 1
ATOM 804 N N . LYS A 1 102 ? -16.316 -1.394 26.536 1.00 62.72 102 LYS A N 1
ATOM 805 C CA . LYS A 1 102 ? -16.170 -1.695 27.969 1.00 62.72 102 LYS A CA 1
ATOM 806 C C . LYS A 1 102 ? -15.064 -2.726 28.220 1.00 62.72 102 LYS A C 1
ATOM 808 O O . LYS A 1 102 ? -14.190 -2.497 29.039 1.00 62.72 102 LYS A O 1
ATOM 813 N N . ARG A 1 103 ? -15.047 -3.816 27.448 1.00 65.38 103 ARG A N 1
ATOM 814 C CA . ARG A 1 103 ? -14.052 -4.888 27.599 1.00 65.38 103 ARG A CA 1
ATOM 815 C C . ARG A 1 103 ? -12.643 -4.480 27.147 1.00 65.38 103 ARG A C 1
ATOM 817 O O . ARG A 1 103 ? -11.673 -4.997 27.678 1.00 65.38 103 ARG A O 1
ATOM 824 N N . LEU A 1 104 ? -12.519 -3.587 26.167 1.00 67.44 104 LEU A N 1
ATOM 825 C CA . LEU A 1 104 ? -11.232 -3.065 25.690 1.00 67.44 104 LEU A CA 1
ATOM 826 C C . LEU A 1 104 ? -10.643 -2.014 26.642 1.00 67.44 104 LEU A C 1
ATOM 828 O O . LEU A 1 104 ? -9.429 -1.999 26.834 1.00 67.44 104 LEU A O 1
ATOM 832 N N . VAL A 1 105 ? -11.500 -1.207 27.276 1.00 71.94 105 VAL A N 1
ATOM 833 C CA . VAL A 1 105 ? -11.134 -0.333 28.400 1.00 71.94 105 VAL A CA 1
ATOM 834 C C . VAL A 1 105 ? -10.719 -1.180 29.611 1.00 71.94 105 VAL A C 1
ATOM 836 O O . VAL A 1 105 ? -9.655 -0.942 30.173 1.00 71.94 105 VAL A O 1
ATOM 839 N N . ASP A 1 106 ? -11.467 -2.243 29.944 1.00 73.00 106 ASP A N 1
ATOM 840 C CA . ASP A 1 106 ? -11.116 -3.179 31.030 1.00 73.00 106 ASP A CA 1
ATOM 841 C C . ASP A 1 106 ? -9.767 -3.896 30.790 1.00 73.00 106 ASP A C 1
ATOM 843 O O . ASP A 1 106 ? -9.090 -4.289 31.738 1.00 73.00 106 ASP A O 1
ATOM 847 N N . LEU A 1 107 ? -9.369 -4.081 29.524 1.00 77.75 107 LEU A N 1
ATOM 848 C CA . LEU A 1 107 ? -8.090 -4.684 29.124 1.00 77.75 107 LEU A CA 1
ATOM 849 C C . LEU A 1 107 ? -6.946 -3.662 28.961 1.00 77.75 107 LEU A C 1
ATOM 851 O O . LEU A 1 107 ? -5.829 -4.071 28.647 1.00 77.75 107 LEU A O 1
ATOM 855 N N . GLY A 1 108 ? -7.197 -2.362 29.154 1.00 71.38 108 GLY A N 1
ATOM 856 C CA . GLY A 1 108 ? -6.176 -1.307 29.085 1.00 71.38 108 GLY A CA 1
ATOM 857 C C . GLY A 1 108 ? -5.637 -1.016 27.680 1.00 71.38 108 GLY A C 1
ATOM 858 O O . GLY A 1 108 ? -4.528 -0.509 27.543 1.00 71.38 108 GLY A O 1
ATOM 859 N N . LEU A 1 109 ? -6.385 -1.365 26.629 1.00 70.88 109 LEU A N 1
ATOM 860 C CA . LEU A 1 109 ? -5.975 -1.157 25.231 1.00 70.88 109 LEU A CA 1
ATOM 861 C C . LEU A 1 109 ? -6.527 0.144 24.625 1.00 70.88 109 LEU A C 1
ATOM 863 O O . LEU A 1 109 ? -6.117 0.527 23.531 1.00 70.88 109 LEU A O 1
ATOM 867 N N . LEU A 1 110 ? -7.464 0.804 25.312 1.00 58.09 110 LEU A N 1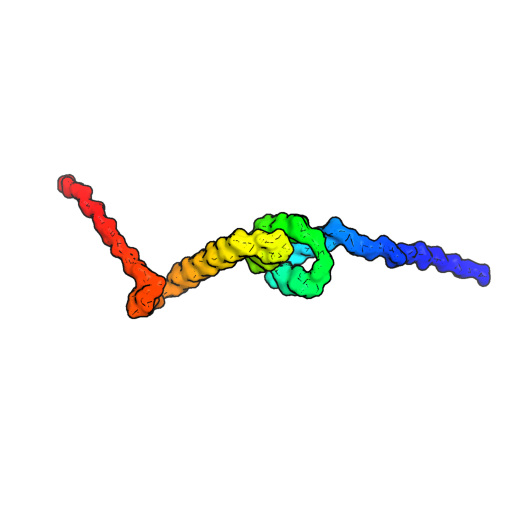
ATOM 868 C CA . LEU A 1 110 ? -8.032 2.101 24.948 1.00 58.09 110 LEU A CA 1
ATOM 869 C C . LEU A 1 110 ? -8.275 2.921 26.218 1.00 58.09 110 LEU A C 1
ATOM 871 O O . LEU A 1 110 ? -8.928 2.438 27.144 1.00 58.09 110 LEU A O 1
ATOM 875 N N . GLU A 1 111 ? -7.788 4.161 26.237 1.00 63.31 111 GLU A N 1
ATOM 876 C CA . GLU A 1 111 ? -8.119 5.123 27.289 1.00 63.31 111 GLU A CA 1
ATOM 877 C C . GLU A 1 111 ? -9.601 5.523 27.161 1.00 63.31 111 GLU A C 1
ATOM 879 O O . GLU A 1 111 ? -10.081 5.759 26.041 1.00 63.31 111 GLU A O 1
ATOM 884 N N . PRO A 1 112 ? -10.357 5.595 28.270 1.00 58.00 112 PRO A N 1
ATOM 885 C CA . PRO A 1 112 ? -11.720 6.095 28.230 1.00 58.00 112 PRO A CA 1
ATOM 886 C C . PRO A 1 112 ? -11.705 7.538 27.718 1.00 58.00 112 PRO A C 1
ATOM 888 O O . PRO A 1 112 ? -10.959 8.387 28.201 1.00 58.00 112 PRO A O 1
ATOM 891 N N . SER A 1 113 ? -12.533 7.816 26.709 1.00 60.47 113 SER A N 1
ATOM 892 C CA . SER A 1 113 ? -12.802 9.191 26.301 1.00 60.47 113 SER A CA 1
ATOM 893 C C . SER A 1 113 ? -13.582 9.851 27.433 1.00 60.47 113 SER A C 1
ATOM 895 O O . SER A 1 113 ? -14.808 9.756 27.499 1.00 60.47 113 SER A O 1
ATOM 897 N N . ASP A 1 114 ? -12.852 10.473 28.355 1.00 52.91 114 ASP A N 1
ATOM 898 C CA . ASP A 1 114 ? -13.412 11.366 29.352 1.00 52.91 114 ASP A CA 1
ATOM 899 C C . ASP A 1 114 ? -14.034 12.538 28.596 1.00 52.91 114 ASP A C 1
ATOM 901 O O . ASP A 1 114 ? -13.365 13.484 28.174 1.00 52.91 114 ASP A O 1
ATOM 905 N N . GLY A 1 115 ? -15.341 12.432 28.357 1.00 53.00 115 GLY A N 1
ATOM 906 C CA . GLY A 1 115 ? -16.169 13.519 27.869 1.00 53.00 115 GLY A CA 1
ATOM 907 C C . GLY A 1 115 ? -16.114 14.670 28.867 1.00 53.00 115 GLY A C 1
ATOM 908 O O . GLY A 1 115 ? -16.927 14.746 29.787 1.00 53.00 115 GLY A O 1
ATOM 909 N N . GLY A 1 116 ? -15.133 15.552 28.686 1.00 44.56 116 GLY A N 1
ATOM 910 C CA . GLY A 1 116 ? -15.001 16.808 29.404 1.00 44.56 116 GLY A CA 1
ATOM 911 C C . GLY A 1 116 ? -16.221 17.681 29.140 1.00 44.56 116 GLY A C 1
ATOM 912 O O . GLY A 1 116 ? -16.446 18.146 28.024 1.00 44.56 116 GLY A O 1
ATOM 913 N N . GLY A 1 117 ? -17.029 17.864 30.181 1.00 51.44 117 GLY A N 1
ATOM 914 C CA . GLY A 1 117 ? -18.197 18.726 30.170 1.00 51.44 117 GLY A CA 1
ATOM 915 C C . GLY A 1 117 ? -17.857 20.210 30.018 1.00 51.44 117 GLY A C 1
ATOM 916 O O . GLY A 1 117 ? -16.785 20.681 30.389 1.00 51.44 117 GLY A O 1
ATOM 917 N N . GLY A 1 118 ? -18.844 20.953 29.528 1.00 43.50 118 GLY A N 1
ATOM 918 C CA . GLY A 1 118 ? -18.873 22.410 29.534 1.00 43.50 118 GLY A CA 1
ATOM 919 C C . GLY A 1 118 ? -20.319 22.887 29.541 1.00 43.50 118 GLY A C 1
ATOM 920 O O . GLY A 1 118 ? -20.867 23.233 28.501 1.00 43.50 118 GLY A O 1
ATOM 921 N N . GLY A 1 119 ? -20.958 22.841 30.712 1.00 51.75 119 GLY A N 1
ATOM 922 C CA . GLY A 1 119 ? -22.209 23.553 30.953 1.00 51.75 119 GLY A CA 1
ATOM 923 C C . GLY A 1 119 ? -21.961 25.055 31.109 1.00 51.75 119 GLY A C 1
ATOM 924 O O . GLY A 1 119 ? -20.918 25.466 31.613 1.00 51.75 119 GLY A O 1
ATOM 925 N N . GLY A 1 120 ? -22.941 25.870 30.723 1.00 48.00 120 GLY A N 1
ATOM 926 C CA . GLY A 1 120 ? -22.947 27.292 31.045 1.00 48.00 120 GLY A CA 1
ATOM 927 C C . GLY A 1 120 ? -24.197 28.020 30.559 1.00 48.00 120 GLY A C 1
ATOM 928 O O . GLY A 1 120 ? -24.353 28.230 29.362 1.00 48.00 120 GLY A O 1
ATOM 929 N N . GLY A 1 121 ? -25.026 28.468 31.508 1.00 51.31 121 GLY A N 1
ATOM 930 C CA . GLY A 1 121 ? -25.762 29.729 31.369 1.00 51.31 121 GLY A CA 1
ATOM 931 C C . GLY A 1 121 ? -27.281 29.640 31.273 1.00 51.31 121 GLY A C 1
ATOM 932 O O . GLY A 1 121 ? -27.843 29.671 30.186 1.00 51.31 121 GLY A O 1
ATOM 933 N N . SER A 1 122 ? -27.927 29.605 32.434 1.00 59.47 122 SER A N 1
ATOM 934 C CA . SER A 1 122 ? -29.346 29.874 32.675 1.00 59.47 122 SER A CA 1
ATOM 935 C C . SER A 1 122 ? -29.772 31.255 32.151 1.00 59.47 122 SER A C 1
ATOM 937 O O . SER A 1 122 ? -29.032 32.224 32.327 1.00 59.47 122 SER A O 1
ATOM 939 N N . GLY A 1 123 ? -30.971 31.337 31.569 1.00 55.97 123 GLY A N 1
ATOM 940 C CA . GLY A 1 123 ? -31.732 32.578 31.378 1.00 55.97 123 GLY A CA 1
ATOM 941 C C . GLY A 1 123 ? -32.825 32.725 32.426 1.00 55.97 123 GLY A C 1
ATOM 942 O O . GLY A 1 123 ? -33.232 31.679 32.985 1.00 55.97 123 GLY A O 1
#

Secondary structure (DSSP, 8-state):
-----------TT----HHHHHHHHHHHHHH-GGGHHHHHHHH--S-HHHHHHHHHHTT-HHHHHHHHHHHT-HHHHHHHHHHHHHHHHHHHHHHS-THHHHHHHHTTSS-------------

Sequence (123 aa):
AALREDTDIDVGELSFDDEDKALFLQLMAKFDPDEVYPFLKRAKDYPLDESLRICRSFDITDAEAFLLERTGDIPRALELTLATLEKKMARLASSLPAYATKRLVDLGLLEPSDGGGGGGGSG

pLDDT: mean 80.12, std 17.58, range [43.5, 96.06]

Organism: NCBI:txid1034831

Foldseek 3Di:
DDPPPPPPPPPPDPPCDQVNLLVVLLVCLVPPLVCSQVCCVPVVDHDLVSNLVSCVVSVSLNSNLVSCVVVVVNVVSVVSVVVVVVVVVVVVVVPDPPVVVVVCVVVVNDDPPPPDDDDDDDD

InterPro domains:
  IPR045111 Vacuolar protein sorting-associated protein Vps41/Vps8 [PTHR12616] (18-94)